Protein AF-A0A7S0UQR5-F1 (afdb_monomer_lite)

Structure (mmCIF, N/CA/C/O backbone):
data_AF-A0A7S0UQR5-F1
#
_entry.id   AF-A0A7S0UQR5-F1
#
loop_
_atom_site.group_PDB
_atom_site.id
_atom_site.type_symbol
_atom_site.label_atom_id
_atom_site.label_alt_id
_atom_site.label_comp_id
_atom_site.label_asym_id
_atom_site.label_entity_id
_atom_site.label_seq_id
_atom_site.pdbx_PDB_ins_code
_atom_site.Cartn_x
_atom_site.Cartn_y
_atom_site.Cartn_z
_atom_site.occupancy
_atom_site.B_iso_or_equiv
_atom_site.auth_seq_id
_atom_site.auth_comp_id
_atom_site.auth_asym_id
_atom_site.auth_atom_id
_atom_site.pdbx_PDB_model_num
ATOM 1 N N . GLY A 1 1 ? -8.131 -9.721 -43.995 1.00 45.25 1 GLY A N 1
ATOM 2 C CA . GLY A 1 1 ? -8.271 -10.124 -42.585 1.00 45.25 1 GLY A CA 1
ATOM 3 C C . GLY A 1 1 ? -7.063 -9.625 -41.829 1.00 45.25 1 GLY A C 1
ATOM 4 O O . GLY A 1 1 ? -5.959 -9.863 -42.291 1.00 45.25 1 GLY A O 1
ATOM 5 N N . GLY A 1 2 ? -7.261 -8.886 -40.741 1.00 48.66 2 GLY A N 1
ATOM 6 C CA . GLY A 1 2 ? -6.167 -8.327 -39.944 1.00 48.66 2 GLY A CA 1
ATOM 7 C C . GLY A 1 2 ? -6.680 -7.217 -39.035 1.00 48.66 2 GLY A C 1
ATOM 8 O O . GLY A 1 2 ? -6.834 -6.088 -39.478 1.00 48.66 2 GLY A O 1
ATOM 9 N N . GLY A 1 3 ? -7.007 -7.561 -37.789 1.00 50.97 3 GLY A N 1
ATOM 10 C CA . GLY A 1 3 ? -7.550 -6.622 -36.803 1.00 50.97 3 GLY A CA 1
ATOM 11 C C . GLY A 1 3 ? -8.025 -7.328 -35.534 1.00 50.97 3 GLY A C 1
ATOM 12 O O . GLY A 1 3 ? -9.149 -7.114 -35.108 1.00 50.97 3 GLY A O 1
ATOM 13 N N . GLY A 1 4 ? -7.217 -8.245 -34.988 1.00 53.66 4 GLY A N 1
ATOM 14 C CA . GLY A 1 4 ? -7.594 -9.081 -33.836 1.00 53.66 4 GLY A CA 1
ATOM 15 C C . GLY A 1 4 ? -6.880 -8.759 -32.518 1.00 53.66 4 GLY A C 1
ATOM 16 O O . GLY A 1 4 ? -7.201 -9.368 -31.511 1.00 53.66 4 GLY A O 1
ATOM 17 N N . GLY A 1 5 ? -5.918 -7.828 -32.492 1.00 60.00 5 GLY A N 1
ATOM 18 C CA . GLY A 1 5 ? -5.046 -7.649 -31.319 1.00 60.00 5 GLY A CA 1
ATOM 19 C C . GLY A 1 5 ? -5.616 -6.766 -30.203 1.00 60.00 5 GLY A C 1
ATOM 20 O O . GLY A 1 5 ? -5.388 -7.036 -29.031 1.00 60.00 5 GLY A O 1
ATOM 21 N N . GLY A 1 6 ? -6.374 -5.713 -30.532 1.00 69.38 6 GLY A N 1
ATOM 22 C CA . GLY A 1 6 ? -6.745 -4.672 -29.557 1.00 69.38 6 GLY A CA 1
ATOM 23 C C . GLY A 1 6 ? -7.628 -5.151 -28.398 1.00 69.38 6 GLY A C 1
ATOM 24 O O . GLY A 1 6 ? -7.457 -4.694 -27.270 1.00 69.38 6 GLY A O 1
ATOM 25 N N . GLY A 1 7 ? -8.534 -6.100 -28.654 1.00 76.12 7 GLY A N 1
ATOM 26 C CA . GLY A 1 7 ? -9.454 -6.616 -27.634 1.00 76.12 7 GLY A CA 1
ATOM 27 C C . GLY A 1 7 ? -8.769 -7.473 -26.566 1.00 76.12 7 GLY A C 1
ATOM 28 O O . GLY A 1 7 ? -9.154 -7.431 -25.401 1.00 76.12 7 GLY A O 1
ATOM 29 N N . GLU A 1 8 ? -7.722 -8.214 -26.934 1.00 81.44 8 GLU A N 1
ATOM 30 C CA . GLU A 1 8 ? -6.992 -9.072 -25.994 1.00 81.44 8 GLU A CA 1
ATOM 31 C C . GLU A 1 8 ? -6.116 -8.251 -25.040 1.00 81.44 8 GLU A C 1
ATOM 33 O O . GLU A 1 8 ? -6.082 -8.526 -23.841 1.00 81.44 8 GLU A O 1
ATOM 38 N N . TYR A 1 9 ? -5.470 -7.190 -25.538 1.00 83.56 9 TYR A N 1
ATOM 39 C CA . TYR A 1 9 ? -4.699 -6.271 -24.694 1.00 83.56 9 TYR A CA 1
ATOM 40 C C . TYR A 1 9 ? -5.582 -5.520 -23.703 1.00 83.56 9 TYR A C 1
ATOM 42 O O . TYR A 1 9 ? -5.230 -5.409 -22.529 1.00 83.56 9 TYR A O 1
ATOM 50 N N . GLN A 1 10 ? -6.740 -5.042 -24.160 1.00 86.81 10 GLN A N 1
ATOM 51 C CA . GLN A 1 10 ? -7.688 -4.339 -23.304 1.00 86.81 10 GLN A CA 1
ATOM 52 C C . GLN A 1 10 ? -8.170 -5.238 -22.158 1.00 86.81 10 GLN A C 1
ATOM 54 O O . GLN A 1 10 ? -8.146 -4.831 -20.997 1.00 86.81 10 GLN A O 1
ATOM 59 N N . LYS A 1 11 ? -8.488 -6.499 -22.466 1.00 85.25 11 LYS A N 1
ATOM 60 C CA . LYS A 1 11 ? -8.874 -7.494 -21.464 1.00 85.25 11 LYS A CA 1
ATOM 61 C C . LYS A 1 11 ? -7.770 -7.755 -20.435 1.00 85.25 11 LYS A C 1
ATOM 63 O O . LYS A 1 11 ? -8.049 -7.842 -19.246 1.00 85.25 11 LYS A O 1
ATOM 68 N N . LEU A 1 12 ? -6.509 -7.845 -20.862 1.00 85.50 12 LEU A N 1
ATOM 69 C CA . LEU A 1 12 ? -5.382 -8.037 -19.940 1.00 85.50 12 LEU A CA 1
ATOM 70 C C . LEU A 1 12 ? -5.184 -6.842 -18.998 1.00 85.50 12 LEU A C 1
ATOM 72 O O . LEU A 1 12 ? -4.849 -7.033 -17.826 1.00 85.50 12 LEU A O 1
ATOM 76 N N . ILE A 1 13 ? -5.403 -5.620 -19.491 1.00 86.62 13 ILE A N 1
ATOM 77 C CA . ILE A 1 13 ? -5.356 -4.406 -18.669 1.00 86.62 13 ILE A CA 1
ATOM 78 C C . ILE A 1 13 ? -6.485 -4.442 -17.639 1.00 86.62 13 ILE A C 1
ATOM 80 O O . ILE A 1 13 ? -6.219 -4.290 -16.445 1.00 86.62 13 ILE A O 1
ATOM 84 N N . GLU A 1 14 ? -7.714 -4.721 -18.064 1.00 86.00 14 GLU A N 1
ATOM 85 C CA . GLU A 1 14 ? -8.877 -4.835 -17.178 1.00 86.00 14 GLU A CA 1
ATOM 86 C C . GLU A 1 14 ? -8.666 -5.905 -16.100 1.00 86.00 14 GLU A C 1
ATOM 88 O O . GLU A 1 14 ? -8.793 -5.610 -14.913 1.00 86.00 14 GLU A O 1
ATOM 93 N N . ASP A 1 15 ? -8.198 -7.096 -16.483 1.00 85.19 15 ASP A N 1
ATOM 94 C CA . ASP A 1 15 ? -7.905 -8.198 -15.560 1.00 85.19 15 ASP A CA 1
ATOM 95 C C . ASP A 1 15 ? -6.796 -7.859 -14.552 1.00 85.19 15 ASP A C 1
ATOM 97 O O . ASP A 1 15 ? -6.725 -8.446 -13.463 1.00 85.19 15 ASP A O 1
ATOM 101 N N . SER A 1 16 ? -5.873 -6.968 -14.921 1.00 82.19 16 SER A N 1
ATOM 102 C CA . SER A 1 16 ? -4.792 -6.492 -14.051 1.00 82.19 16 SER A CA 1
ATOM 103 C C . SER A 1 16 ? -5.214 -5.341 -13.134 1.00 82.19 16 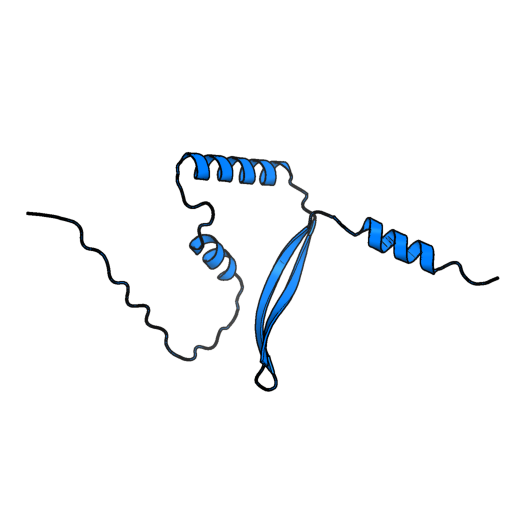SER A C 1
ATOM 105 O O . SER A 1 16 ? -4.577 -5.120 -12.099 1.00 82.19 16 SER A O 1
ATOM 107 N N . THR A 1 17 ? -6.305 -4.656 -13.474 1.00 80.38 17 THR A N 1
ATOM 108 C CA . THR A 1 17 ? -6.849 -3.535 -12.710 1.00 80.38 17 THR A CA 1
ATOM 109 C C . THR A 1 17 ? -7.524 -4.055 -11.432 1.00 80.38 17 THR A C 1
ATOM 111 O O . THR A 1 17 ? -7.980 -5.193 -11.363 1.00 80.38 17 THR A O 1
ATOM 114 N N . MET A 1 18 ? -7.541 -3.244 -10.370 1.00 77.94 18 MET A N 1
ATOM 115 C CA . MET A 1 18 ? -8.155 -3.564 -9.064 1.00 77.94 18 MET A CA 1
ATOM 116 C C . MET A 1 18 ? -7.564 -4.763 -8.297 1.00 77.94 18 MET A C 1
ATOM 118 O O . MET A 1 18 ? -8.199 -5.302 -7.390 1.00 77.94 18 MET A O 1
ATOM 122 N N . ARG A 1 19 ? -6.328 -5.178 -8.592 1.00 84.00 19 ARG A N 1
ATOM 123 C CA . ARG A 1 19 ? -5.641 -6.197 -7.784 1.00 84.00 19 ARG A CA 1
ATOM 124 C C . ARG A 1 19 ? -5.048 -5.591 -6.513 1.00 84.00 19 ARG A C 1
ATOM 126 O O . ARG A 1 19 ? -4.341 -4.588 -6.562 1.00 84.00 19 ARG A O 1
ATOM 133 N N . LEU A 1 20 ? -5.271 -6.260 -5.383 1.00 84.38 20 LEU A N 1
ATOM 134 C CA . LEU A 1 20 ? -4.628 -5.937 -4.109 1.00 84.38 20 LEU A CA 1
ATOM 135 C C . LEU A 1 20 ? -3.137 -6.297 -4.156 1.00 84.38 20 LEU A C 1
ATOM 137 O O . LEU A 1 20 ? -2.750 -7.467 -4.234 1.00 84.38 20 LEU A O 1
ATOM 141 N N . VAL A 1 21 ? -2.303 -5.263 -4.122 1.00 87.81 21 VAL A N 1
ATOM 142 C CA . VAL A 1 21 ? -0.845 -5.352 -4.216 1.00 87.81 21 VAL A CA 1
ATOM 143 C C . VAL A 1 21 ? -0.237 -4.446 -3.149 1.00 87.81 21 VAL A C 1
ATOM 145 O O . VAL A 1 21 ? -0.642 -3.297 -2.990 1.00 87.81 21 VAL A O 1
ATOM 148 N N . ALA A 1 22 ? 0.742 -4.968 -2.419 1.00 87.31 22 ALA A N 1
ATOM 149 C CA . ALA A 1 22 ? 1.579 -4.194 -1.521 1.00 87.31 22 ALA A CA 1
ATOM 150 C C . ALA A 1 22 ? 2.721 -3.561 -2.326 1.00 87.31 22 ALA A C 1
ATOM 152 O O . ALA A 1 22 ? 3.537 -4.262 -2.931 1.00 87.31 22 ALA A O 1
ATOM 153 N N . PHE A 1 23 ? 2.785 -2.230 -2.335 1.00 90.75 23 PHE A N 1
ATOM 154 C CA . PHE A 1 23 ? 3.837 -1.489 -3.022 1.00 90.75 23 PHE A CA 1
ATOM 155 C C . PHE A 1 23 ? 4.849 -0.929 -2.029 1.00 90.75 23 PHE A C 1
ATOM 157 O O . PHE A 1 23 ? 4.491 -0.267 -1.057 1.00 90.75 23 PHE A O 1
ATOM 164 N N . ARG A 1 24 ? 6.135 -1.122 -2.324 1.00 90.62 24 ARG A N 1
ATOM 165 C CA . ARG A 1 24 ? 7.208 -0.331 -1.726 1.00 90.62 24 ARG A CA 1
ATOM 166 C C . ARG A 1 24 ? 7.491 0.839 -2.652 1.00 90.62 24 ARG A C 1
ATOM 168 O O . ARG A 1 24 ? 7.898 0.634 -3.794 1.00 90.62 24 ARG A O 1
ATOM 175 N N . LEU A 1 25 ? 7.270 2.050 -2.159 1.00 92.19 25 LEU A N 1
ATOM 176 C CA . LEU A 1 25 ? 7.412 3.281 -2.929 1.00 92.19 25 LEU A CA 1
ATOM 177 C C . LEU A 1 25 ? 8.700 4.010 -2.540 1.00 92.19 25 LEU A C 1
ATOM 179 O O . LEU A 1 25 ? 9.077 4.038 -1.369 1.00 92.19 25 LEU A O 1
ATOM 183 N N . LYS A 1 26 ? 9.363 4.615 -3.523 1.00 91.62 26 LYS A N 1
ATOM 184 C CA . LYS A 1 26 ? 10.420 5.605 -3.334 1.00 91.62 26 LYS A CA 1
ATOM 185 C C . LYS A 1 26 ? 9.857 6.965 -3.722 1.00 91.62 26 LYS A C 1
ATOM 187 O O . LYS A 1 26 ? 9.447 7.162 -4.867 1.00 91.62 26 LYS A O 1
ATOM 192 N N . VAL A 1 27 ? 9.845 7.877 -2.759 1.00 92.00 27 VAL A N 1
ATOM 193 C CA . VAL A 1 27 ? 9.374 9.253 -2.921 1.00 92.00 27 VAL A CA 1
ATOM 194 C C . VAL A 1 27 ? 10.593 10.164 -2.964 1.00 92.00 27 VAL A C 1
ATOM 196 O O . VAL A 1 27 ? 11.475 10.043 -2.116 1.00 92.00 27 VAL A O 1
ATOM 199 N N . ALA A 1 28 ? 10.666 11.031 -3.967 1.00 92.19 28 ALA A N 1
ATOM 200 C CA . ALA A 1 28 ? 11.721 12.021 -4.115 1.00 92.19 28 ALA A CA 1
ATOM 201 C C . ALA A 1 28 ? 11.113 13.366 -4.514 1.00 92.19 28 ALA A C 1
ATOM 203 O O . ALA A 1 28 ? 10.159 13.413 -5.288 1.00 92.19 28 ALA A O 1
ATOM 204 N N . GLU A 1 29 ? 11.677 14.445 -3.991 1.00 93.50 29 GLU A N 1
ATOM 205 C CA . GLU A 1 29 ? 11.397 15.795 -4.463 1.00 93.50 29 GLU A CA 1
ATOM 206 C C . GLU A 1 29 ? 12.358 16.097 -5.617 1.00 93.50 29 GLU A C 1
ATOM 208 O O . GLU A 1 29 ? 13.576 16.017 -5.459 1.00 93.50 29 GLU A O 1
ATOM 213 N N . GLU A 1 30 ? 11.812 16.367 -6.799 1.00 93.69 30 GLU A N 1
ATOM 214 C CA . GLU A 1 30 ? 12.566 16.807 -7.971 1.00 93.69 30 GLU A CA 1
ATOM 215 C C . GLU A 1 30 ? 12.202 18.271 -8.239 1.00 93.69 30 GLU A C 1
ATOM 217 O O . GLU A 1 30 ? 11.024 18.622 -8.281 1.00 93.69 30 GLU A O 1
ATOM 222 N N . ASN A 1 31 ? 13.206 19.127 -8.418 1.00 93.38 31 ASN A N 1
ATOM 223 C CA . ASN A 1 31 ? 13.013 20.515 -8.826 1.00 93.38 31 ASN A CA 1
ATOM 224 C C . ASN A 1 31 ? 13.560 20.681 -10.247 1.00 93.38 31 ASN A C 1
ATOM 226 O O . ASN A 1 31 ? 14.735 20.397 -10.498 1.00 93.38 31 ASN A O 1
ATOM 230 N N . TYR A 1 32 ? 12.701 21.087 -11.178 1.00 87.94 32 TYR A N 1
ATOM 231 C CA . TYR A 1 32 ? 13.067 21.310 -12.571 1.00 87.94 32 TYR A CA 1
ATOM 232 C C . TYR A 1 32 ? 12.484 22.629 -13.064 1.00 87.94 32 TYR A C 1
ATOM 234 O O . TYR A 1 32 ? 11.271 22.800 -13.039 1.00 87.94 32 TYR A O 1
ATOM 242 N N . GLN A 1 33 ? 13.349 23.526 -13.550 1.00 84.88 33 GLN A N 1
ATOM 243 C CA . GLN A 1 33 ? 12.960 24.838 -14.092 1.00 84.88 33 GLN A CA 1
ATOM 244 C C . GLN A 1 33 ? 11.982 25.595 -13.175 1.00 84.88 33 GLN A C 1
ATOM 246 O O . GLN A 1 33 ? 10.910 26.005 -13.605 1.00 84.88 33 GLN A O 1
ATOM 251 N N . ASP A 1 34 ? 12.352 25.727 -11.898 1.00 90.69 34 ASP A N 1
ATOM 252 C CA . ASP A 1 34 ? 11.580 26.412 -10.850 1.00 90.69 34 ASP A CA 1
ATOM 253 C C . ASP A 1 34 ? 10.263 25.728 -10.446 1.00 90.69 34 ASP A C 1
ATOM 255 O O . ASP A 1 34 ? 9.512 26.251 -9.620 1.00 90.69 34 ASP A O 1
ATOM 259 N N . GLU A 1 35 ? 9.995 24.527 -10.963 1.00 91.00 35 GLU A N 1
ATOM 260 C CA . GLU A 1 35 ? 8.859 23.713 -10.560 1.00 91.00 35 GLU A CA 1
ATOM 261 C C . GLU A 1 35 ? 9.300 22.566 -9.646 1.00 91.00 35 GLU A C 1
ATOM 263 O O . GLU A 1 35 ? 9.953 21.603 -10.063 1.00 91.00 35 GLU A O 1
ATOM 268 N N . THR A 1 36 ? 8.891 22.647 -8.380 1.00 93.00 36 THR A N 1
ATOM 269 C CA . THR A 1 36 ? 9.032 21.549 -7.423 1.00 93.00 36 THR A CA 1
ATOM 270 C C . THR A 1 36 ? 7.930 20.520 -7.643 1.00 93.00 36 THR A C 1
ATOM 272 O O . THR A 1 36 ? 6.740 20.831 -7.575 1.00 93.00 36 THR A O 1
ATOM 275 N N . ARG A 1 37 ? 8.319 19.261 -7.848 1.00 93.31 37 ARG A N 1
ATOM 276 C CA . ARG A 1 37 ? 7.405 18.129 -8.012 1.00 93.31 37 ARG A CA 1
ATOM 277 C C . ARG A 1 37 ? 7.800 16.981 -7.095 1.00 93.31 37 ARG A C 1
ATOM 279 O O . ARG A 1 37 ? 8.971 16.640 -6.954 1.00 93.31 37 ARG A O 1
ATOM 286 N N . ILE A 1 38 ? 6.799 16.321 -6.520 1.00 94.25 38 ILE A N 1
ATOM 287 C CA . ILE A 1 38 ? 7.007 15.068 -5.793 1.00 94.25 38 ILE A CA 1
ATOM 288 C C . ILE A 1 38 ? 6.863 13.907 -6.768 1.00 94.25 38 ILE A C 1
ATOM 290 O O . ILE A 1 38 ? 5.783 13.639 -7.294 1.00 94.25 38 ILE A O 1
ATOM 294 N N . LYS A 1 39 ? 7.958 13.189 -6.991 1.00 94.38 39 LYS A N 1
ATOM 295 C CA . LYS A 1 39 ? 7.985 11.982 -7.805 1.00 94.38 39 LYS A CA 1
ATOM 296 C C . LYS A 1 39 ? 7.871 10.753 -6.923 1.00 94.38 39 LYS A C 1
ATOM 298 O O . LYS A 1 39 ? 8.703 10.506 -6.050 1.00 94.38 39 LYS A O 1
ATOM 303 N N . VAL A 1 40 ? 6.856 9.945 -7.201 1.00 93.25 40 VAL A N 1
ATOM 304 C CA . VAL A 1 40 ? 6.646 8.649 -6.557 1.00 93.25 40 VAL A CA 1
ATOM 305 C C . VAL A 1 40 ? 6.985 7.557 -7.560 1.00 93.25 40 VAL A C 1
ATOM 307 O O . VAL A 1 40 ? 6.436 7.510 -8.656 1.00 93.25 40 VAL A O 1
ATOM 310 N N . SER A 1 41 ? 7.906 6.675 -7.189 1.00 94.31 41 SER A N 1
ATOM 311 C CA . SER A 1 41 ? 8.336 5.542 -8.009 1.00 94.31 41 SER A CA 1
ATOM 312 C C . SER A 1 41 ? 8.114 4.232 -7.263 1.00 94.31 41 SER A C 1
ATOM 314 O O . SER A 1 41 ? 8.294 4.157 -6.048 1.00 94.31 41 SER A O 1
ATOM 316 N N . VAL A 1 42 ? 7.703 3.184 -7.976 1.00 93.44 42 VAL A N 1
ATOM 317 C CA . VAL A 1 42 ? 7.519 1.851 -7.392 1.00 93.44 42 VAL A CA 1
ATOM 318 C C . VAL A 1 42 ? 8.875 1.150 -7.340 1.00 93.44 42 VAL A C 1
ATOM 320 O O . VAL A 1 42 ? 9.460 0.852 -8.374 1.00 93.44 42 VAL A O 1
ATOM 323 N N . ALA A 1 43 ? 9.375 0.876 -6.136 1.00 93.19 43 ALA A N 1
ATOM 324 C CA . ALA A 1 43 ? 10.604 0.113 -5.922 1.00 93.19 43 ALA A CA 1
ATOM 325 C C . ALA A 1 43 ? 10.348 -1.403 -5.894 1.00 93.19 43 ALA A C 1
ATOM 327 O O . ALA A 1 43 ? 11.202 -2.184 -6.303 1.00 93.19 43 ALA A O 1
ATOM 328 N N . ARG A 1 44 ? 9.182 -1.831 -5.390 1.00 89.75 44 ARG A N 1
ATOM 329 C CA . ARG A 1 44 ? 8.756 -3.241 -5.350 1.00 89.75 44 ARG A CA 1
ATOM 330 C C . ARG A 1 44 ? 7.233 -3.332 -5.350 1.00 89.75 44 ARG A C 1
ATOM 332 O O . ARG A 1 44 ? 6.578 -2.486 -4.747 1.00 89.75 44 ARG A O 1
ATOM 339 N N . ALA A 1 45 ? 6.691 -4.366 -5.981 1.00 90.31 45 ALA A N 1
ATOM 340 C CA . ALA A 1 45 ? 5.268 -4.690 -5.975 1.00 90.31 45 ALA A CA 1
ATOM 341 C C . ALA A 1 45 ? 5.095 -6.171 -5.618 1.00 90.31 45 ALA A C 1
ATOM 343 O O . ALA A 1 45 ? 5.705 -7.029 -6.253 1.00 90.31 45 ALA A O 1
ATOM 344 N N . GLU A 1 46 ? 4.286 -6.473 -4.606 1.00 89.25 46 GLU A N 1
ATOM 345 C CA . GLU A 1 46 ? 4.048 -7.838 -4.131 1.00 89.25 46 GLU A CA 1
ATOM 346 C C . GLU A 1 46 ? 2.557 -8.115 -4.008 1.00 89.25 46 GLU A C 1
ATOM 348 O O . GLU A 1 46 ? 1.800 -7.281 -3.518 1.00 89.25 46 GLU A O 1
ATOM 353 N N . ARG A 1 47 ? 2.110 -9.303 -4.420 1.00 86.81 47 ARG A N 1
ATOM 354 C CA . ARG A 1 47 ? 0.718 -9.696 -4.183 1.00 86.81 47 ARG A CA 1
ATOM 355 C C . ARG A 1 47 ? 0.481 -9.875 -2.691 1.00 86.81 47 ARG A C 1
ATOM 357 O O . ARG A 1 47 ? 1.261 -10.544 -2.013 1.00 86.81 47 ARG A O 1
ATOM 364 N N . VAL A 1 48 ? -0.639 -9.349 -2.210 1.00 83.00 48 VAL A N 1
ATOM 365 C CA . VAL A 1 48 ? -1.114 -9.667 -0.864 1.00 83.00 48 VAL A CA 1
ATOM 366 C C . VAL A 1 48 ? -1.579 -11.121 -0.872 1.00 83.00 48 VAL A C 1
ATOM 368 O O . VAL A 1 48 ? -2.501 -11.485 -1.599 1.00 83.00 48 VAL A O 1
ATOM 371 N N . THR A 1 49 ? -0.880 -11.967 -0.123 1.00 82.62 49 THR A N 1
ATOM 372 C CA . THR A 1 49 ? -1.145 -13.415 -0.060 1.00 82.62 49 THR A CA 1
ATOM 373 C C . THR A 1 49 ? -1.570 -13.866 1.336 1.00 82.62 49 THR A C 1
ATOM 375 O O . THR A 1 49 ? -2.357 -14.801 1.455 1.00 82.62 49 THR A O 1
ATOM 378 N N . ASP A 1 50 ? -1.124 -13.176 2.390 1.00 85.50 50 ASP A N 1
ATOM 379 C CA . ASP A 1 50 ? -1.465 -13.486 3.783 1.00 85.50 50 ASP A CA 1
ATOM 380 C C . ASP A 1 50 ? -2.623 -12.614 4.296 1.00 85.50 50 ASP A C 1
ATOM 382 O O . ASP A 1 50 ? -2.446 -11.623 5.008 1.00 85.50 50 ASP A O 1
ATOM 386 N N . TRP A 1 51 ? -3.843 -13.010 3.938 1.00 87.00 51 TRP A N 1
ATOM 387 C CA . TRP A 1 51 ? -5.070 -12.326 4.356 1.00 87.00 51 TRP A CA 1
ATOM 388 C C . TRP A 1 51 ? -5.332 -12.408 5.862 1.00 87.00 51 TRP A C 1
ATOM 390 O O . TRP A 1 51 ? -5.941 -11.506 6.435 1.00 87.00 51 TRP A O 1
ATOM 400 N N . ALA A 1 52 ? -4.858 -13.466 6.526 1.00 89.88 52 ALA A N 1
ATOM 401 C CA . ALA A 1 52 ? -5.038 -13.635 7.964 1.00 89.88 52 ALA A CA 1
ATOM 402 C C . ALA A 1 52 ? -4.192 -12.630 8.754 1.00 89.88 52 ALA A C 1
ATOM 404 O O . ALA A 1 52 ? -4.608 -12.143 9.809 1.00 89.88 52 ALA A O 1
ATOM 405 N N . LYS A 1 53 ? -2.985 -12.317 8.275 1.00 85.62 53 LYS A N 1
ATOM 406 C CA . LYS A 1 53 ? -2.160 -11.244 8.835 1.00 85.62 53 LYS A CA 1
ATOM 407 C C . LYS A 1 53 ? -2.789 -9.872 8.606 1.00 85.62 53 LYS A C 1
ATOM 409 O O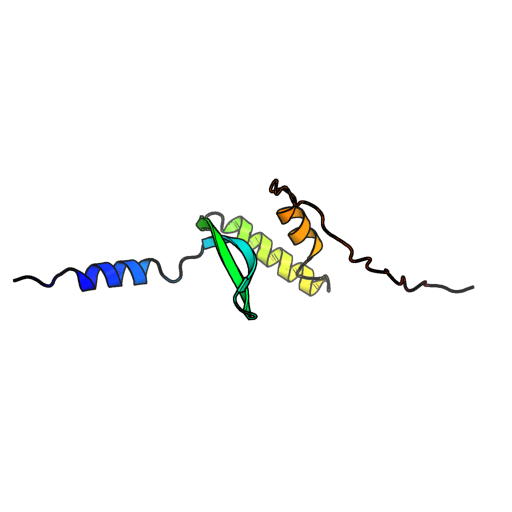 . LYS A 1 53 ? -2.892 -9.111 9.565 1.00 85.62 53 LYS A O 1
ATOM 414 N N . GLU A 1 54 ? -3.282 -9.587 7.403 1.00 84.00 54 GLU A N 1
ATOM 415 C CA . GLU A 1 54 ? -3.946 -8.306 7.122 1.00 84.00 54 GLU A CA 1
ATOM 416 C C . GLU A 1 54 ? -5.224 -8.114 7.947 1.00 84.00 54 GLU A C 1
ATOM 418 O O . GLU A 1 54 ? -5.411 -7.068 8.565 1.00 84.00 54 GLU A O 1
ATOM 423 N N . GLY A 1 55 ? -6.061 -9.147 8.073 1.00 89.19 55 GLY A N 1
ATOM 424 C CA . GLY A 1 55 ? -7.249 -9.098 8.928 1.00 89.19 55 GLY A CA 1
ATOM 425 C C . GLY A 1 55 ? -6.907 -8.804 10.392 1.00 89.19 55 GLY A C 1
ATOM 426 O O . GLY A 1 55 ? -7.549 -7.968 11.027 1.00 89.19 55 GLY A O 1
ATOM 427 N N . ARG A 1 56 ? -5.842 -9.420 10.925 1.00 92.06 56 ARG A N 1
ATOM 428 C CA . ARG A 1 56 ? -5.347 -9.124 12.281 1.00 92.06 56 ARG A CA 1
ATOM 429 C C . ARG A 1 56 ? -4.849 -7.684 12.411 1.00 92.06 56 ARG A C 1
ATOM 431 O O . ARG A 1 56 ? -5.140 -7.045 13.419 1.00 92.06 56 ARG A O 1
ATOM 438 N N . ASN A 1 57 ? -4.149 -7.160 11.405 1.00 86.12 57 ASN A N 1
ATOM 439 C CA . ASN A 1 57 ? -3.709 -5.763 11.391 1.00 86.12 57 ASN A CA 1
ATOM 440 C C . ASN A 1 57 ? -4.903 -4.801 11.443 1.00 86.12 57 ASN A C 1
ATOM 442 O O . ASN A 1 57 ? -4.894 -3.867 12.242 1.00 86.12 57 ASN A O 1
ATOM 446 N N . LEU A 1 58 ? -5.951 -5.060 10.656 1.00 88.38 58 LEU A N 1
ATOM 447 C CA . LEU A 1 58 ? -7.169 -4.246 10.644 1.00 88.38 58 LEU A CA 1
ATOM 448 C C . LEU A 1 58 ? -7.898 -4.277 11.992 1.00 88.38 58 LEU A C 1
ATOM 450 O O . LEU A 1 58 ? -8.254 -3.228 12.521 1.00 88.38 58 LEU A O 1
ATOM 454 N N . VAL A 1 59 ? -8.051 -5.457 12.599 1.00 93.38 59 VAL A N 1
ATOM 455 C CA . VAL A 1 59 ? -8.651 -5.584 13.939 1.00 93.38 59 VAL A CA 1
ATOM 456 C C . VAL A 1 59 ? -7.832 -4.826 14.986 1.00 93.38 59 VAL A C 1
ATOM 458 O O . VAL A 1 59 ? -8.397 -4.170 15.859 1.00 93.38 59 VAL A O 1
ATOM 461 N N . ASN A 1 60 ? -6.503 -4.869 14.898 1.00 88.00 60 ASN A N 1
ATOM 462 C CA . ASN A 1 60 ? -5.642 -4.113 15.805 1.00 88.00 60 ASN A CA 1
ATOM 463 C C . ASN A 1 60 ? -5.808 -2.596 15.634 1.00 88.00 60 ASN A C 1
ATOM 465 O O . ASN A 1 60 ? -5.765 -1.874 16.626 1.00 88.00 60 ASN A O 1
ATOM 469 N N . LEU A 1 61 ? -6.029 -2.107 14.410 1.00 86.94 61 LEU A N 1
ATOM 470 C CA . LEU A 1 61 ? -6.311 -0.689 14.165 1.00 86.94 61 LEU A CA 1
ATOM 471 C C . LEU A 1 61 ? -7.648 -0.264 14.782 1.00 86.94 61 LEU A C 1
ATOM 473 O O . LEU A 1 61 ? -7.701 0.786 15.413 1.00 86.94 61 LEU A O 1
ATOM 477 N N . ILE A 1 62 ? -8.692 -1.091 14.674 1.00 90.19 62 ILE A N 1
ATOM 478 C CA . ILE A 1 62 ? -9.994 -0.826 15.312 1.00 90.19 62 ILE A CA 1
ATOM 479 C C . ILE A 1 62 ? -9.827 -0.707 16.830 1.00 90.19 62 ILE A C 1
ATOM 481 O O . ILE A 1 62 ? -10.251 0.283 17.418 1.00 90.19 62 ILE A O 1
ATOM 485 N N . LYS A 1 63 ? -9.117 -1.654 17.452 1.00 91.19 63 LYS A N 1
ATOM 486 C CA . LYS A 1 63 ? -8.848 -1.620 18.898 1.00 91.19 63 LYS A CA 1
ATOM 487 C C . LYS A 1 63 ? -8.097 -0.361 19.332 1.00 91.19 63 LYS A C 1
ATOM 489 O O . LYS A 1 63 ? -8.379 0.180 20.394 1.00 91.19 63 LYS A O 1
ATOM 494 N N . ARG A 1 64 ? -7.150 0.125 18.519 1.00 87.62 64 ARG A N 1
ATOM 495 C CA . ARG A 1 64 ? -6.436 1.385 18.795 1.00 87.62 64 ARG A CA 1
ATOM 496 C C . ARG A 1 64 ? -7.364 2.591 18.751 1.00 87.62 64 ARG A C 1
ATOM 498 O O . ARG A 1 64 ? -7.248 3.462 19.603 1.00 87.62 64 ARG A O 1
ATOM 505 N N . ILE A 1 65 ? -8.296 2.619 17.799 1.00 88.69 65 ILE A N 1
ATOM 506 C CA . ILE A 1 65 ? -9.311 3.675 17.711 1.00 88.69 65 ILE A CA 1
ATOM 507 C C . ILE A 1 65 ? -10.201 3.659 18.957 1.00 88.69 65 ILE A C 1
ATOM 509 O O . ILE A 1 65 ? -10.403 4.705 19.567 1.00 88.69 65 ILE A O 1
ATOM 513 N N . GLU A 1 66 ? -10.684 2.484 19.366 1.00 91.12 66 GLU A N 1
ATOM 514 C CA . GLU A 1 66 ? -11.505 2.324 20.576 1.00 91.12 66 GLU A CA 1
ATOM 515 C C . GLU A 1 66 ? -10.762 2.761 21.846 1.00 91.12 66 GLU A C 1
ATOM 517 O O . GLU A 1 66 ? -11.355 3.365 22.737 1.00 91.12 66 GLU A O 1
ATOM 522 N N . ALA A 1 67 ? -9.455 2.504 21.912 1.00 89.88 67 ALA A N 1
ATOM 523 C CA . ALA A 1 67 ? -8.595 2.907 23.020 1.00 89.88 67 ALA A CA 1
ATOM 524 C C . ALA A 1 67 ? -8.200 4.400 23.000 1.00 89.88 67 ALA A C 1
ATOM 526 O O . ALA A 1 67 ? -7.547 4.867 23.932 1.00 89.88 67 ALA A O 1
ATOM 527 N N . GLY A 1 68 ? -8.559 5.154 21.953 1.00 85.06 68 GLY A N 1
ATOM 528 C CA . GLY A 1 68 ? -8.127 6.544 21.771 1.00 85.06 68 GLY A CA 1
ATOM 529 C C . GLY A 1 68 ? -6.633 6.695 21.448 1.00 85.06 68 GLY A C 1
ATOM 530 O O . GLY A 1 68 ? -6.068 7.774 21.628 1.00 85.06 68 GLY A O 1
ATOM 531 N N . GLU A 1 69 ? -5.976 5.628 20.983 1.00 84.25 69 GLU A N 1
ATOM 532 C CA . GLU A 1 69 ? -4.567 5.643 20.593 1.00 84.25 69 GLU A CA 1
ATOM 533 C C . GLU A 1 69 ? -4.373 6.168 19.156 1.00 84.25 69 GLU A C 1
ATOM 535 O O . GLU A 1 69 ? -5.229 5.975 18.285 1.00 84.25 69 GLU A O 1
ATOM 540 N N . PRO A 1 70 ? -3.213 6.776 18.841 1.00 78.81 70 PRO A N 1
ATOM 541 C CA . PRO A 1 70 ? -2.898 7.192 17.480 1.00 78.81 70 PRO A CA 1
ATOM 542 C C . PRO A 1 70 ? -2.853 5.998 16.513 1.00 78.81 70 PRO A C 1
ATOM 544 O O . PRO A 1 70 ? -2.028 5.090 16.636 1.00 78.81 70 PRO A O 1
ATOM 547 N N . VAL A 1 71 ? -3.717 6.032 15.498 1.00 72.62 71 VAL A N 1
ATOM 548 C CA . VAL A 1 71 ? -3.856 4.972 14.481 1.00 72.62 71 VAL A CA 1
ATOM 549 C C . VAL A 1 71 ? -2.586 4.821 13.637 1.00 72.62 71 VAL A C 1
ATOM 551 O O . VAL A 1 71 ? -2.178 3.706 13.308 1.00 72.62 71 VAL A O 1
ATOM 554 N N . MET A 1 72 ? -1.917 5.935 13.333 1.00 68.81 72 MET A N 1
ATOM 555 C CA . MET A 1 72 ? -0.638 5.953 12.628 1.00 68.81 72 MET A CA 1
ATOM 556 C C . MET A 1 72 ? 0.476 6.403 13.566 1.00 68.81 72 MET A C 1
ATOM 558 O O . MET A 1 72 ? 0.590 7.581 13.900 1.00 68.81 72 MET A O 1
ATOM 562 N N . ASN A 1 73 ? 1.346 5.470 13.954 1.00 63.81 73 ASN A N 1
ATOM 563 C CA . ASN A 1 73 ? 2.596 5.830 14.606 1.00 63.81 73 ASN A CA 1
ATOM 564 C C . ASN A 1 73 ? 3.634 6.182 13.527 1.00 63.81 73 ASN A C 1
ATOM 566 O O . ASN A 1 73 ? 4.301 5.301 12.981 1.00 63.81 73 ASN A O 1
ATOM 570 N N . MET A 1 74 ? 3.759 7.474 13.214 1.00 55.84 74 MET A N 1
ATOM 571 C CA . MET A 1 74 ? 4.739 8.005 12.252 1.00 55.84 74 MET A CA 1
ATOM 572 C C . MET A 1 74 ? 6.184 7.570 12.571 1.00 55.84 74 MET A C 1
ATOM 574 O O . MET A 1 74 ? 6.993 7.410 11.658 1.00 55.84 74 MET A O 1
ATOM 578 N N . ALA A 1 75 ? 6.506 7.283 13.839 1.00 54.75 75 ALA A N 1
ATOM 579 C CA . ALA A 1 75 ? 7.832 6.804 14.234 1.00 54.75 75 ALA A CA 1
ATOM 580 C C . ALA A 1 75 ? 8.130 5.375 13.737 1.00 54.75 75 ALA A C 1
ATOM 582 O O . ALA A 1 75 ? 9.267 5.065 13.381 1.00 54.75 75 ALA A O 1
ATOM 583 N N . ALA A 1 76 ? 7.115 4.508 13.643 1.00 56.88 76 ALA A N 1
ATOM 584 C CA . ALA A 1 76 ? 7.278 3.157 13.102 1.00 56.88 76 ALA A CA 1
ATOM 585 C C . ALA A 1 76 ? 7.487 3.171 11.575 1.00 56.88 76 ALA A C 1
ATOM 587 O O . ALA A 1 76 ? 8.261 2.370 11.049 1.00 56.88 76 ALA A O 1
ATOM 588 N N . ALA A 1 77 ? 6.860 4.121 10.869 1.00 54.47 77 ALA A N 1
ATOM 589 C CA . ALA A 1 77 ? 7.090 4.339 9.440 1.00 54.47 77 ALA A CA 1
ATOM 590 C C . ALA A 1 77 ? 8.529 4.821 9.161 1.00 54.47 77 ALA A C 1
ATOM 592 O O . ALA A 1 77 ? 9.161 4.359 8.210 1.00 54.47 77 ALA A O 1
ATOM 593 N N . ALA A 1 78 ? 9.083 5.672 10.031 1.00 53.12 78 ALA A N 1
ATOM 594 C CA . ALA A 1 78 ? 10.477 6.111 9.949 1.00 53.12 78 ALA A CA 1
ATOM 595 C C . ALA A 1 78 ? 11.479 4.967 10.222 1.00 53.12 78 ALA A C 1
ATOM 597 O O . ALA A 1 78 ? 12.479 4.837 9.515 1.00 53.12 78 ALA A O 1
ATOM 598 N N . ALA A 1 79 ? 11.191 4.085 11.187 1.00 52.88 79 ALA A N 1
ATOM 599 C CA . ALA A 1 79 ? 12.043 2.931 11.496 1.00 52.88 79 ALA A CA 1
ATOM 600 C C . ALA A 1 79 ? 12.109 1.901 10.346 1.00 52.88 79 ALA A C 1
ATOM 602 O O . ALA A 1 79 ? 13.165 1.319 10.093 1.00 52.88 79 ALA A O 1
ATOM 603 N N . ALA A 1 80 ? 11.012 1.714 9.601 1.00 54.47 80 ALA A N 1
ATOM 604 C CA . ALA A 1 80 ? 10.986 0.862 8.407 1.00 54.47 80 ALA A CA 1
ATOM 605 C C . ALA A 1 80 ? 11.747 1.469 7.208 1.00 54.47 80 ALA A C 1
ATOM 607 O O . ALA A 1 80 ? 12.239 0.734 6.350 1.00 54.47 80 ALA A O 1
ATOM 608 N N . ALA A 1 81 ? 11.887 2.798 7.146 1.00 53.31 81 ALA A N 1
ATOM 609 C CA . ALA A 1 81 ? 12.702 3.472 6.132 1.00 53.31 81 ALA A CA 1
ATOM 610 C C . ALA A 1 81 ? 14.214 3.335 6.411 1.00 53.31 81 ALA A C 1
ATOM 612 O O . ALA A 1 81 ? 15.005 3.207 5.472 1.00 53.31 81 ALA A O 1
ATOM 613 N N . ALA A 1 82 ? 14.607 3.285 7.690 1.00 49.69 82 ALA A N 1
ATOM 614 C CA . ALA A 1 82 ? 16.000 3.263 8.146 1.00 49.69 82 ALA A CA 1
ATOM 615 C C . ALA A 1 82 ? 16.758 1.941 7.892 1.00 49.69 82 ALA A C 1
ATOM 617 O O . ALA A 1 82 ? 17.983 1.916 7.958 1.00 49.69 82 ALA A O 1
ATOM 618 N N . THR A 1 83 ? 16.071 0.842 7.567 1.00 47.16 83 THR A N 1
ATOM 619 C CA . THR A 1 83 ? 16.704 -0.459 7.245 1.00 47.16 83 THR A CA 1
ATOM 620 C C . THR A 1 83 ? 17.107 -0.602 5.773 1.00 47.16 83 THR A C 1
ATOM 622 O O . THR A 1 83 ? 17.574 -1.657 5.349 1.00 47.16 83 THR A O 1
ATOM 625 N N . THR A 1 84 ? 16.959 0.458 4.975 1.00 45.69 84 THR A N 1
ATOM 626 C CA . THR A 1 84 ? 17.493 0.526 3.608 1.00 45.69 84 THR A CA 1
ATOM 627 C C . THR A 1 84 ? 18.827 1.275 3.660 1.00 45.69 84 THR A C 1
ATOM 629 O O . THR A 1 84 ? 18.809 2.431 4.085 1.00 45.69 84 THR A O 1
ATOM 632 N N . PRO A 1 85 ? 19.974 0.698 3.244 1.00 41.66 85 PRO A N 1
ATOM 633 C CA . PRO A 1 85 ? 21.241 1.417 3.255 1.00 41.66 85 PRO A CA 1
ATOM 634 C C . PRO A 1 85 ? 21.189 2.486 2.164 1.00 41.66 85 PRO A C 1
ATOM 636 O O . PRO A 1 85 ? 21.479 2.236 0.998 1.00 41.66 85 PRO A O 1
ATOM 639 N N . THR A 1 86 ? 20.756 3.683 2.539 1.00 43.00 86 THR A N 1
ATOM 640 C CA . THR A 1 86 ? 20.849 4.867 1.693 1.00 43.00 86 THR A CA 1
ATOM 641 C C . THR A 1 86 ? 21.941 5.718 2.308 1.00 43.00 86 THR A C 1
ATOM 643 O O . THR A 1 86 ? 21.752 6.298 3.375 1.00 43.00 86 THR A O 1
ATOM 646 N N . ALA A 1 87 ? 23.108 5.741 1.666 1.00 44.25 87 ALA A N 1
ATOM 647 C CA . ALA A 1 87 ? 24.140 6.723 1.951 1.00 44.25 87 ALA A CA 1
ATOM 648 C C . ALA A 1 87 ? 23.556 8.112 1.653 1.00 44.25 87 ALA A C 1
ATOM 650 O O . ALA A 1 87 ? 23.513 8.547 0.504 1.00 44.25 87 ALA A O 1
ATOM 651 N N . ILE A 1 88 ? 23.034 8.774 2.683 1.00 45.66 88 ILE A N 1
ATOM 652 C CA . ILE A 1 88 ? 22.632 10.175 2.625 1.00 45.66 88 ILE A CA 1
ATOM 653 C C . ILE A 1 88 ? 23.825 10.978 3.131 1.00 45.66 88 ILE A C 1
ATOM 655 O O . ILE A 1 88 ? 24.136 10.993 4.321 1.00 45.66 88 ILE A O 1
ATOM 659 N N . SER A 1 89 ? 24.519 11.597 2.177 1.00 36.97 89 SER A N 1
ATOM 660 C CA . SER A 1 89 ? 25.496 12.647 2.430 1.00 36.97 89 SER A CA 1
ATOM 661 C C . SER A 1 89 ? 24.767 13.827 3.066 1.00 36.97 89 SER A C 1
ATOM 663 O O . SER A 1 89 ? 23.756 14.304 2.552 1.00 36.97 89 SER A O 1
ATOM 665 N N . SER A 1 90 ? 25.251 14.246 4.228 1.00 44.16 90 SER A N 1
ATOM 666 C CA . SER A 1 90 ? 24.690 15.312 5.042 1.00 44.16 90 SER A CA 1
ATOM 667 C C . SER A 1 90 ? 24.947 16.687 4.426 1.00 44.16 90 SER A C 1
ATOM 669 O O . SER A 1 90 ? 26.104 17.081 4.282 1.00 44.16 90 SER A O 1
ATOM 671 N N . SER A 1 91 ? 23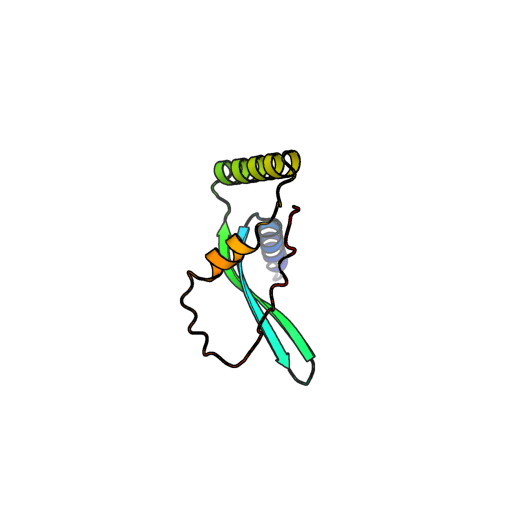.895 17.476 4.205 1.00 42.59 91 SER A N 1
ATOM 672 C CA . SER A 1 91 ? 24.017 18.935 4.145 1.00 42.59 91 SER A CA 1
ATOM 673 C C . SER A 1 91 ? 22.896 19.622 4.932 1.00 42.59 91 SER A C 1
ATOM 675 O O . SER A 1 91 ? 21.735 19.601 4.542 1.00 42.59 91 SER A O 1
ATOM 677 N N . SER A 1 92 ? 23.316 20.207 6.057 1.00 40.28 92 SER A N 1
ATOM 678 C CA . SER A 1 92 ? 22.738 21.329 6.812 1.00 40.28 92 SER A CA 1
ATOM 679 C C . SER A 1 92 ? 21.278 21.266 7.297 1.00 40.28 92 SER A C 1
ATOM 681 O O . SER A 1 92 ? 20.344 21.619 6.591 1.00 40.28 92 SER A O 1
ATOM 683 N N . GLY A 1 93 ? 21.139 21.035 8.607 1.00 42.31 93 GLY A N 1
ATOM 684 C CA . GLY A 1 93 ? 20.612 22.072 9.503 1.00 42.31 93 GLY A CA 1
ATOM 685 C C . GLY A 1 93 ? 19.098 22.263 9.569 1.00 42.31 93 GLY A C 1
ATOM 686 O O . GLY A 1 93 ? 18.584 23.267 9.095 1.00 42.31 93 GLY A O 1
ATOM 687 N N . PHE A 1 94 ? 18.412 21.404 10.325 1.00 41.75 94 PHE A N 1
ATOM 688 C CA . PHE A 1 94 ? 17.137 21.759 10.952 1.00 41.75 94 PHE A CA 1
ATOM 689 C C . PHE A 1 94 ? 17.170 21.328 12.424 1.00 41.75 94 PHE A C 1
ATOM 691 O O . PHE A 1 94 ? 17.068 20.145 12.742 1.00 41.75 94 PHE A O 1
ATOM 698 N N . LYS A 1 95 ? 17.391 22.280 13.343 1.00 39.41 95 LYS A N 1
ATOM 699 C CA . LYS A 1 95 ? 17.263 22.040 14.788 1.00 39.41 95 LYS A CA 1
ATOM 700 C C . LYS A 1 95 ? 15.805 22.265 15.181 1.00 39.41 95 LYS A C 1
ATOM 702 O O . LYS A 1 95 ? 15.376 23.402 15.338 1.00 39.41 95 LYS A O 1
ATOM 707 N N . GLN A 1 96 ? 15.055 21.179 15.343 1.00 43.72 96 GLN A N 1
ATOM 708 C CA . GLN A 1 96 ? 13.732 21.212 15.957 1.00 43.72 96 GLN A CA 1
ATOM 709 C C . GLN A 1 96 ? 13.901 21.434 17.469 1.00 43.72 96 GLN A C 1
ATOM 711 O O . GLN A 1 96 ? 14.271 20.523 18.207 1.00 43.72 96 GLN A O 1
ATOM 716 N N . THR A 1 97 ? 13.678 22.664 17.931 1.00 37.03 97 THR A N 1
ATOM 717 C CA . THR A 1 97 ? 13.619 22.990 19.361 1.00 37.03 97 THR A CA 1
ATOM 718 C C . THR A 1 97 ? 12.332 22.404 19.939 1.00 37.03 97 THR A C 1
ATOM 720 O O . THR A 1 97 ? 11.243 22.928 19.717 1.00 37.03 97 THR A O 1
ATOM 723 N N . LEU A 1 98 ? 12.451 21.287 20.655 1.00 43.62 98 LEU A N 1
ATOM 724 C CA . LEU A 1 98 ? 11.355 20.670 21.394 1.00 43.62 98 LEU A CA 1
ATOM 725 C C . LEU A 1 98 ? 11.080 21.511 22.653 1.00 43.62 98 LEU A C 1
ATOM 727 O O . LEU A 1 98 ? 11.795 21.406 23.648 1.00 43.62 98 LEU A O 1
ATOM 731 N N . ILE A 1 99 ? 10.064 22.376 22.611 1.00 45.56 99 ILE A N 1
ATOM 732 C CA . ILE A 1 99 ? 9.544 23.034 23.815 1.00 45.56 99 ILE A CA 1
ATOM 733 C C . ILE A 1 99 ? 8.708 21.989 24.559 1.00 45.56 99 ILE A C 1
ATOM 735 O O . ILE A 1 99 ? 7.619 21.621 24.123 1.00 45.56 99 ILE A O 1
ATOM 739 N N . SER A 1 100 ? 9.255 21.473 25.657 1.00 47.66 100 SER A N 1
ATOM 740 C CA . SER A 1 100 ? 8.561 20.564 26.569 1.00 47.66 100 SER A CA 1
ATOM 741 C C . SER A 1 100 ? 7.563 21.357 27.428 1.00 47.66 100 SER A C 1
ATOM 743 O O . SER A 1 100 ? 7.990 22.304 28.095 1.00 47.66 100 SER A O 1
ATOM 745 N N . PRO A 1 101 ? 6.259 21.021 27.468 1.00 47.31 101 PRO A N 1
ATOM 746 C CA . PRO A 1 101 ? 5.357 21.578 28.467 1.00 47.31 101 PRO A CA 1
ATOM 747 C C . PRO A 1 101 ? 5.595 20.863 29.805 1.00 47.31 101 PRO A C 1
ATOM 749 O O . PRO A 1 101 ? 5.171 19.727 30.020 1.00 47.31 101 PRO A O 1
ATOM 752 N N . GLY A 1 102 ? 6.315 21.537 30.704 1.00 41.12 102 GLY A N 1
ATOM 753 C CA . GLY A 1 102 ? 6.507 21.111 32.087 1.00 41.12 102 GLY A CA 1
ATOM 754 C C . GLY A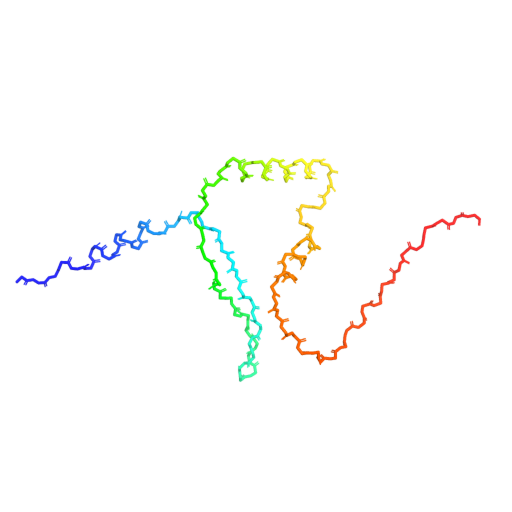 1 102 ? 5.189 21.103 32.867 1.00 41.12 102 GLY A C 1
ATOM 755 O O . GLY A 1 102 ? 4.428 22.068 32.852 1.00 41.12 102 GLY A O 1
ATOM 756 N N . ARG A 1 103 ? 4.944 19.981 33.545 1.00 44.81 103 ARG A N 1
ATOM 757 C CA . ARG A 1 103 ? 3.798 19.655 34.401 1.00 44.81 103 ARG A CA 1
ATOM 758 C C . ARG A 1 103 ? 4.212 19.750 35.878 1.00 44.81 103 ARG A C 1
ATOM 760 O O . ARG A 1 103 ? 5.179 19.098 36.251 1.00 44.81 103 ARG A O 1
ATO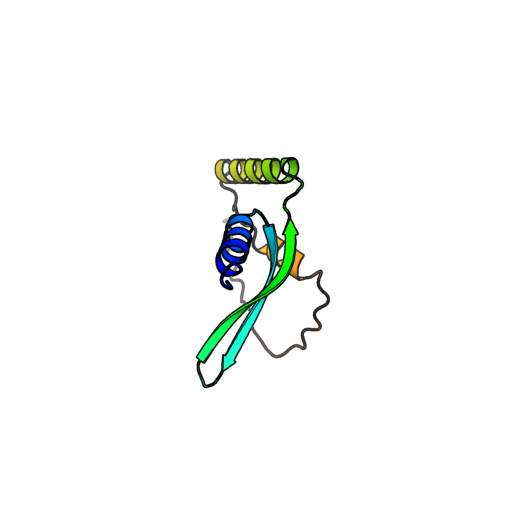M 767 N N . GLY A 1 104 ? 3.401 20.443 36.691 1.00 37.19 104 GLY A N 1
ATOM 768 C CA . GLY A 1 104 ? 3.363 20.398 38.171 1.00 37.19 104 GLY A CA 1
ATOM 769 C C . GLY A 1 104 ? 4.327 21.375 38.863 1.00 37.19 104 GLY A C 1
ATOM 770 O O . GLY A 1 104 ? 5.469 21.481 38.449 1.00 37.19 104 GLY A O 1
ATOM 771 N N . GLY A 1 105 ? 3.962 22.157 39.882 1.00 38.53 105 GLY A N 1
ATOM 772 C CA . GLY A 1 105 ? 2.902 21.996 40.882 1.00 38.53 105 GLY A CA 1
ATOM 773 C C . GLY A 1 105 ? 3.547 21.701 42.241 1.00 38.53 105 GLY A C 1
ATOM 774 O O . GLY A 1 105 ? 3.978 20.571 42.456 1.00 38.53 105 GLY A O 1
ATOM 775 N N . GLY A 1 106 ? 3.617 22.717 43.108 1.00 34.59 106 GLY A N 1
ATOM 776 C CA . GLY A 1 106 ? 4.190 22.690 44.459 1.00 34.59 106 GLY A CA 1
ATOM 777 C C . GLY A 1 106 ? 4.457 24.099 44.963 1.00 34.59 106 GLY A C 1
ATOM 778 O O . GLY A 1 106 ? 5.312 24.760 44.336 1.00 34.59 106 GLY A O 1
#

Foldseek 3Di:
DDDPPPVVVVVVVVVVPPAAKDFDWDWDWDADPNDTDIDIDTPDIGHDDCVVVVVVLVVVLVVCVVVVHDSDPVVVVVVVVVPDPDPDDDDDDDDDDDPDDDDDDD

pLDDT: mean 72.39, std 20.47, range [34.59, 94.38]

Organism: NCBI:txid51329

Secon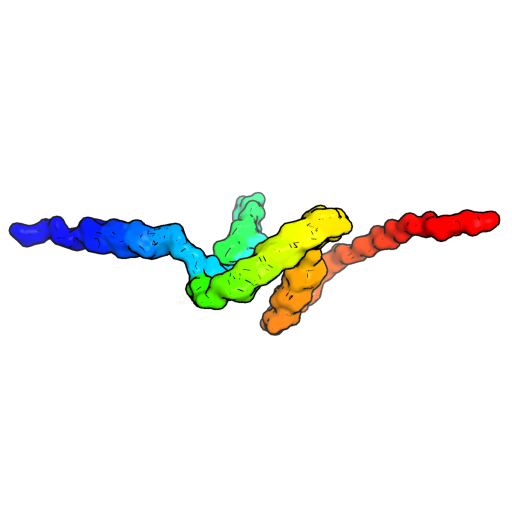dary structure (DSSP, 8-state):
----SHHHHHHHHHHHTT--EEEEEEEEEEEETTEEEEEEEEEEEEE---HHHHHHHHHHHHHHHHTT--S--HHHHHHHHTTS----------------------

Sequence (106 aa):
GGGGGGGEYQKLIEDSTMRLVAFRLKVAEENYQDETRIKVSVARAERVTDWAKEGRNLVNLIKRIEAGEPVMNMAAAAAAAATTPTAISSSSGFKQTLISPGRGGG

InterPro domains:
  IPR012340 Nucleic acid-binding, OB-fold [G3DSA:2.40.50.140] (5-78)
  IPR012340 Nucleic acid-binding, OB-fold [SSF50249] (7-64)
  IPR013955 Replication factor A, C-terminal [PF08646] (8-57)

Radius of gyration: 22.8 Å; chains: 1; bounding box: 37×40×87 Å